Protein AF-A0A5C3LRC7-F1 (afdb_monomer_lite)

Organism: NCBI:txid68775

pLDDT: mean 70.78, std 23.41, range [32.25, 97.88]

Secondary structure (DSSP, 8-state):
-----PPP-----------------------------------S------------------------HHHHHHHHHHHHHHHHHHHHHHHHHHHHHHHHHHHHHHHHHHHHHHHHHHHHHHHHHHHHHHHHTT-

Structure (mmCIF, N/CA/C/O backbone):
data_AF-A0A5C3LRC7-F1
#
_entry.id   AF-A0A5C3LRC7-F1
#
loop_
_atom_site.group_PDB
_atom_site.id
_atom_site.type_symbol
_atom_site.label_atom_id
_atom_site.label_alt_id
_atom_site.label_comp_id
_atom_site.label_asym_id
_atom_site.label_entity_id
_atom_site.label_seq_id
_atom_site.pdbx_PDB_ins_code
_atom_site.Cartn_x
_atom_site.Cartn_y
_atom_site.Cartn_z
_atom_site.occupancy
_atom_site.B_iso_or_equiv
_atom_site.auth_seq_id
_atom_site.auth_comp_id
_atom_site.auth_asym_id
_atom_site.auth_atom_id
_atom_site.pdbx_PDB_model_num
ATOM 1 N N . MET A 1 1 ? 3.967 -23.967 68.463 1.00 32.25 1 MET A N 1
ATOM 2 C CA . MET A 1 1 ? 3.237 -23.525 67.251 1.00 32.25 1 MET A CA 1
ATOM 3 C C . MET A 1 1 ? 3.457 -24.561 66.153 1.00 32.25 1 MET A C 1
ATOM 5 O O . MET A 1 1 ? 4.589 -25.029 66.099 1.00 32.25 1 MET A O 1
ATOM 9 N N . PRO A 1 2 ? 2.527 -24.772 65.199 1.00 45.53 2 PRO A N 1
ATOM 10 C CA . PRO A 1 2 ? 1.155 -25.348 65.215 1.00 45.53 2 PRO A CA 1
ATOM 11 C C . PRO A 1 2 ? 1.185 -26.879 64.870 1.00 45.53 2 PRO A C 1
ATOM 13 O O . PRO A 1 2 ? 2.234 -27.344 64.446 1.00 45.53 2 PRO A O 1
ATOM 16 N N . VAL A 1 3 ? 0.229 -27.790 65.153 1.00 38.22 3 VAL A N 1
ATOM 17 C CA . VAL A 1 3 ? -1.258 -27.921 65.017 1.00 38.22 3 VAL A CA 1
ATOM 18 C C . VAL A 1 3 ? -1.699 -28.578 63.685 1.00 38.22 3 VAL A C 1
ATOM 20 O O . VAL A 1 3 ? -1.615 -27.917 62.660 1.00 38.22 3 VAL A O 1
ATOM 23 N N . PHE A 1 4 ? -2.168 -29.845 63.806 1.00 43.34 4 PHE A N 1
ATOM 24 C CA . PHE A 1 4 ? -3.277 -30.614 63.159 1.00 43.34 4 PHE A CA 1
ATOM 25 C C . PHE A 1 4 ? -3.478 -30.541 61.613 1.00 43.34 4 PHE A C 1
ATOM 27 O O . PHE A 1 4 ? -3.154 -29.550 60.980 1.00 43.34 4 PHE A O 1
ATOM 34 N N . SER A 1 5 ? -3.969 -31.569 60.901 1.00 45.66 5 SER A N 1
ATOM 35 C CA . SER A 1 5 ? -5.276 -32.220 61.103 1.00 45.66 5 SER A CA 1
ATOM 36 C C . SER A 1 5 ? -5.475 -33.516 60.297 1.00 45.66 5 SER A C 1
ATOM 38 O O . SER A 1 5 ? -4.762 -33.800 59.336 1.00 45.66 5 SER A O 1
ATOM 40 N N . ASP A 1 6 ? -6.514 -34.230 60.728 1.00 36.94 6 ASP A N 1
ATOM 41 C CA . ASP A 1 6 ? -6.976 -35.576 60.400 1.00 36.94 6 ASP A CA 1
ATOM 42 C C . ASP A 1 6 ? -7.464 -35.826 58.963 1.00 36.94 6 ASP A C 1
ATOM 44 O O . ASP A 1 6 ? -8.017 -34.963 58.276 1.00 36.94 6 ASP A O 1
ATOM 48 N N . SER A 1 7 ? -7.311 -37.085 58.555 1.00 42.31 7 SER A N 1
ATOM 49 C CA . SER A 1 7 ? -7.804 -37.694 57.323 1.00 42.31 7 SER A CA 1
ATOM 50 C C . SER A 1 7 ? -9.285 -38.092 57.415 1.00 42.31 7 SER A C 1
ATOM 52 O O . SER A 1 7 ? -9.734 -38.741 58.357 1.00 42.31 7 SER A O 1
ATOM 54 N N . GLN A 1 8 ? -10.038 -37.725 56.375 1.00 45.78 8 GLN A N 1
ATOM 55 C CA . GLN A 1 8 ? -11.429 -38.111 56.125 1.00 45.78 8 GLN A CA 1
ATOM 56 C C . GLN A 1 8 ? -11.564 -39.588 55.711 1.00 45.78 8 GLN A C 1
ATOM 58 O O . GLN A 1 8 ? -10.717 -40.084 54.972 1.00 45.78 8 GLN A O 1
ATOM 63 N N . SER A 1 9 ? -12.694 -40.235 56.037 1.00 37.62 9 SER A N 1
ATOM 64 C CA . SER A 1 9 ? -13.298 -41.244 55.146 1.00 37.62 9 SER A CA 1
ATOM 65 C C . SER A 1 9 ? -14.787 -41.498 55.435 1.00 37.62 9 SER A C 1
ATOM 67 O O . SER A 1 9 ? -15.151 -42.092 56.442 1.00 37.62 9 SER A O 1
ATOM 69 N N . SER A 1 10 ? -15.615 -41.042 54.489 1.00 47.47 10 SER A N 1
ATOM 70 C CA . SER A 1 10 ? -16.846 -41.640 53.934 1.00 47.47 10 SER A CA 1
ATOM 71 C C . SER A 1 10 ? -17.852 -42.380 54.839 1.00 47.47 10 SER A C 1
ATOM 73 O O . SER A 1 10 ? -17.648 -43.544 55.175 1.00 47.47 10 SER A O 1
ATOM 75 N N . ASN A 1 11 ? -19.045 -41.795 55.008 1.00 43.31 11 ASN A N 1
ATOM 76 C CA . ASN A 1 11 ? -20.284 -42.550 55.236 1.00 43.31 11 ASN A CA 1
ATOM 77 C C . ASN A 1 11 ? -21.186 -42.423 54.001 1.00 43.31 11 ASN A C 1
ATOM 79 O O . ASN A 1 11 ? -21.692 -41.346 53.691 1.00 43.31 11 ASN A O 1
ATOM 83 N N . VAL A 1 12 ? -21.357 -43.536 53.287 1.00 47.34 12 VAL A N 1
ATOM 84 C CA . VAL A 1 12 ? -22.311 -43.697 52.184 1.00 47.34 12 VAL A CA 1
ATOM 85 C C . VAL A 1 12 ? -23.684 -43.976 52.799 1.00 47.34 12 VAL A C 1
ATOM 87 O O . VAL A 1 12 ? -23.861 -45.004 53.447 1.00 47.34 12 VAL A O 1
ATOM 90 N N . HIS A 1 13 ? -24.654 -43.077 52.614 1.00 46.81 13 HIS A N 1
ATOM 91 C CA . HIS A 1 13 ? -26.050 -43.320 52.988 1.00 46.81 13 HIS A CA 1
ATOM 92 C C . HIS A 1 13 ? -26.874 -43.654 51.739 1.00 46.81 13 HIS A C 1
ATOM 94 O O . HIS A 1 13 ? -27.130 -42.791 50.903 1.00 46.81 13 HIS A O 1
ATOM 100 N N . ASN A 1 14 ? -27.292 -44.919 51.636 1.00 48.34 14 ASN A N 1
ATOM 101 C CA . ASN A 1 14 ? -28.335 -45.364 50.716 1.00 48.34 14 ASN A CA 1
ATOM 102 C C . ASN A 1 14 ? -29.700 -44.955 51.285 1.00 48.34 14 ASN A C 1
ATOM 104 O O . ASN A 1 14 ? -30.118 -45.490 52.312 1.00 48.34 14 ASN A O 1
ATOM 108 N N . SER A 1 15 ? -30.403 -44.042 50.619 1.00 49.44 15 SER A N 1
ATOM 109 C CA . SER A 1 15 ? -31.791 -43.694 50.942 1.00 49.44 15 SER A CA 1
ATOM 110 C C . SER A 1 15 ? -32.715 -44.355 49.917 1.00 49.44 15 SER A C 1
ATOM 112 O O . SER A 1 15 ? -32.851 -43.854 48.804 1.00 49.44 15 SER A O 1
ATOM 114 N N . SER A 1 16 ? -33.349 -45.478 50.266 1.00 49.88 16 SER A N 1
ATOM 115 C CA . SER A 1 16 ? -34.504 -45.989 49.517 1.00 49.88 16 SER A CA 1
ATOM 116 C C . SER A 1 16 ? -35.777 -45.415 50.136 1.00 49.88 16 SER A C 1
ATOM 118 O O . SER A 1 16 ? -36.132 -45.779 51.258 1.00 49.88 16 SER A O 1
ATOM 120 N N . PHE A 1 17 ? -36.454 -44.515 49.429 1.00 48.66 17 PHE A N 1
ATOM 121 C CA . PHE A 1 17 ? -37.824 -44.130 49.759 1.00 48.66 17 PHE A CA 1
ATOM 122 C C . PHE A 1 17 ? -38.779 -45.057 49.001 1.00 48.66 17 PHE A C 1
ATOM 124 O O . PHE A 1 17 ? -38.716 -45.141 47.777 1.00 48.66 17 PHE A O 1
ATOM 131 N N . ASN A 1 18 ? -39.626 -45.778 49.740 1.00 51.62 18 ASN A N 1
ATOM 132 C CA . ASN A 1 18 ? -40.787 -46.459 49.177 1.00 51.62 18 ASN A CA 1
ATOM 133 C C . ASN A 1 18 ? -41.895 -45.415 49.004 1.00 51.62 18 ASN A C 1
ATOM 135 O O . ASN A 1 18 ? -42.439 -44.933 49.999 1.00 51.62 18 ASN A O 1
ATOM 139 N N . ASP A 1 19 ? -42.224 -45.078 47.760 1.00 45.06 19 ASP A N 1
ATOM 140 C CA . ASP A 1 19 ? -43.393 -44.262 47.442 1.00 45.06 19 ASP A CA 1
ATOM 141 C C . ASP A 1 19 ? -44.672 -45.057 47.748 1.00 45.06 19 ASP A C 1
ATOM 143 O O . ASP A 1 19 ? -44.930 -46.115 47.168 1.00 45.06 19 ASP A O 1
ATOM 147 N N . ILE A 1 20 ? -45.489 -44.542 48.671 1.00 48.09 20 ILE A N 1
ATOM 148 C CA . ILE A 1 20 ? -46.878 -44.974 48.846 1.00 48.09 20 ILE A CA 1
ATOM 149 C C . ILE A 1 20 ? -47.647 -44.400 47.655 1.00 48.09 20 ILE A C 1
ATOM 151 O O . ILE A 1 20 ? -48.017 -43.227 47.639 1.00 48.09 20 ILE A O 1
ATOM 155 N N . SER A 1 21 ? -47.835 -45.220 46.624 1.00 44.84 21 SER A N 1
ATOM 156 C CA . SER A 1 21 ? -48.681 -44.888 45.481 1.00 44.84 21 SER A CA 1
ATOM 157 C C . SER A 1 21 ? -50.144 -44.902 45.924 1.00 44.84 21 SER A C 1
ATOM 159 O O . SER A 1 21 ? -50.711 -45.947 46.236 1.00 44.84 21 SER A O 1
ATOM 161 N N . GLY A 1 22 ? -50.752 -43.715 45.985 1.00 43.09 22 GLY A N 1
ATOM 162 C CA . GLY A 1 22 ? -52.199 -43.566 46.093 1.00 43.09 22 GLY A CA 1
ATOM 163 C C . GLY A 1 22 ? -52.850 -44.039 44.797 1.00 43.09 22 GLY A C 1
ATOM 164 O O . GLY A 1 22 ? -52.575 -43.492 43.730 1.00 43.09 22 GLY A O 1
ATOM 165 N N . SER A 1 23 ? -53.683 -45.074 44.885 1.00 46.56 23 SER A N 1
ATOM 166 C CA . SER A 1 23 ? -54.446 -45.585 43.752 1.00 46.56 23 SER A CA 1
ATOM 167 C C . SER A 1 23 ? -55.618 -44.653 43.430 1.00 46.56 23 SER A C 1
ATOM 169 O O . SER A 1 23 ? -56.565 -44.531 44.202 1.00 46.56 23 SER A O 1
ATOM 171 N N . GLU A 1 24 ? -55.464 -43.981 42.295 1.00 42.19 24 GLU A N 1
ATOM 172 C CA . GLU A 1 24 ? -56.443 -43.509 41.310 1.00 42.19 24 GLU A CA 1
ATOM 173 C C . GLU A 1 24 ? -57.940 -43.730 41.626 1.00 42.19 24 GLU A C 1
ATOM 175 O O . GLU A 1 24 ? -58.441 -44.852 41.670 1.00 42.19 24 GLU A O 1
ATOM 180 N N . MET A 1 25 ? -58.657 -42.613 41.799 1.00 45.75 25 MET A N 1
ATOM 181 C CA . MET A 1 25 ? -60.120 -42.526 41.862 1.00 45.75 25 MET A CA 1
ATOM 182 C C . MET A 1 25 ? -60.727 -42.743 40.469 1.00 45.75 25 MET A C 1
ATOM 184 O O . MET A 1 25 ? -60.564 -41.905 39.582 1.00 45.75 25 MET A O 1
ATOM 188 N N . THR A 1 26 ? -61.484 -43.824 40.294 1.00 43.22 26 THR A N 1
ATOM 189 C CA . THR A 1 26 ? -62.408 -44.005 39.166 1.00 43.22 26 THR A CA 1
ATOM 190 C C . THR A 1 26 ? -63.800 -43.521 39.564 1.00 43.22 26 THR A C 1
ATOM 192 O O . THR A 1 26 ? -64.410 -44.071 40.477 1.00 43.22 26 THR A O 1
ATOM 195 N N . TYR A 1 27 ? -64.284 -42.486 38.877 1.00 43.06 27 TYR A N 1
ATOM 196 C CA . TYR A 1 27 ? -65.662 -42.003 38.963 1.00 43.06 27 TYR A CA 1
ATOM 197 C C . TYR A 1 27 ? -66.608 -42.988 38.273 1.00 43.06 27 TYR A C 1
ATOM 199 O O . TYR A 1 27 ? -66.447 -43.225 37.077 1.00 43.06 27 TYR A O 1
ATOM 207 N N . ASP A 1 28 ? -67.608 -43.493 38.995 1.00 37.31 28 ASP A N 1
ATOM 208 C CA . ASP A 1 28 ? -68.876 -43.908 38.394 1.00 37.31 28 ASP A CA 1
ATOM 209 C C . ASP A 1 28 ? -70.028 -43.857 39.416 1.00 37.31 28 ASP A C 1
ATOM 211 O O . ASP A 1 28 ? -69.822 -43.750 40.623 1.00 37.31 28 ASP A O 1
ATOM 215 N N . ASP A 1 29 ? -71.229 -43.866 38.865 1.00 41.31 29 ASP A N 1
ATOM 216 C CA . ASP A 1 29 ? -72.427 -43.099 39.180 1.00 41.31 29 ASP A CA 1
ATOM 217 C C . ASP A 1 29 ? -73.288 -43.523 40.397 1.00 41.31 29 ASP A C 1
ATOM 219 O O . ASP A 1 29 ? -73.453 -44.698 40.722 1.00 41.31 29 ASP A O 1
ATOM 223 N N . SER A 1 30 ? -74.012 -42.522 40.910 1.00 45.47 30 SER A N 1
ATOM 224 C CA . SER A 1 30 ? -75.351 -42.583 41.524 1.00 45.47 30 SER A CA 1
ATOM 225 C C . SER A 1 30 ? -75.584 -43.023 42.991 1.00 45.47 30 SER A C 1
ATOM 227 O O . SER A 1 30 ? -75.166 -44.073 43.465 1.00 45.47 30 SER A O 1
ATOM 229 N N . TYR A 1 31 ? -76.452 -42.210 43.614 1.00 42.31 31 TYR A N 1
ATOM 230 C CA . TYR A 1 31 ? -77.281 -42.373 44.820 1.00 42.31 31 TYR A CA 1
ATOM 231 C C . TYR A 1 31 ? -76.828 -41.750 46.156 1.00 42.31 31 TYR A C 1
ATOM 233 O O . TYR A 1 31 ? -75.818 -42.076 46.763 1.00 42.31 31 TYR A O 1
ATOM 241 N N . VAL A 1 32 ? -77.697 -40.823 46.573 1.00 45.22 32 VAL A N 1
ATOM 242 C CA . VAL A 1 32 ? -77.819 -40.073 47.826 1.00 45.22 32 VAL A CA 1
ATOM 243 C C . VAL A 1 32 ? -77.961 -41.020 49.018 1.00 45.22 32 VAL A C 1
ATOM 245 O O . VAL A 1 32 ? -78.855 -41.857 48.960 1.00 45.22 32 VAL A O 1
ATOM 248 N N . ASP A 1 33 ? -77.187 -40.835 50.091 1.00 39.94 33 ASP A N 1
ATOM 249 C CA . ASP A 1 33 ? -77.712 -40.828 51.470 1.00 39.94 33 ASP A CA 1
ATOM 250 C C . ASP A 1 33 ? -76.642 -40.388 52.484 1.00 39.94 33 ASP A C 1
ATOM 252 O O . ASP A 1 33 ? -75.450 -40.646 52.315 1.00 39.94 33 ASP A O 1
ATOM 256 N N . ASP A 1 34 ? -77.091 -39.707 53.532 1.00 50.03 34 ASP A N 1
ATOM 257 C CA . ASP A 1 34 ? -76.300 -39.067 54.577 1.00 50.03 34 ASP A CA 1
ATOM 258 C C . ASP A 1 34 ? -75.400 -40.056 55.342 1.00 50.03 34 ASP A C 1
ATOM 260 O O . ASP A 1 34 ? -75.857 -40.840 56.173 1.00 50.03 34 ASP A O 1
ATOM 264 N N . SER A 1 35 ? -74.085 -39.965 55.140 1.00 48.59 35 SER A N 1
ATOM 265 C CA . SER A 1 35 ? -73.096 -40.642 55.981 1.00 48.59 35 SER A CA 1
ATOM 266 C C . SER A 1 35 ? -72.266 -39.597 56.709 1.00 48.59 35 SER A C 1
ATOM 268 O O . SER A 1 35 ? -71.246 -39.120 56.216 1.00 48.59 35 SER A O 1
ATOM 270 N N . VAL A 1 36 ? -72.737 -39.235 57.900 1.00 54.50 36 VAL A N 1
ATOM 271 C CA . VAL A 1 36 ? -71.988 -38.467 58.893 1.00 54.50 36 VAL A CA 1
ATOM 272 C C . VAL A 1 36 ? -70.682 -39.217 59.162 1.00 54.50 36 VAL A C 1
ATOM 274 O O . VAL A 1 36 ? -70.707 -40.315 59.715 1.00 54.50 36 VAL A O 1
ATOM 277 N N . ASP A 1 37 ? -69.560 -38.650 58.719 1.00 45.97 37 ASP A N 1
ATOM 278 C CA . ASP A 1 37 ? -68.221 -39.185 58.955 1.00 45.97 37 ASP A CA 1
ATOM 279 C C . ASP A 1 37 ? -67.944 -39.137 60.462 1.00 45.97 37 ASP A C 1
ATOM 281 O O . ASP A 1 37 ? -67.558 -38.111 61.033 1.00 45.97 37 ASP A O 1
ATOM 285 N N . TYR A 1 38 ? -68.258 -40.241 61.139 1.00 45.69 38 TYR A N 1
ATOM 286 C CA . TYR A 1 38 ? -67.853 -40.488 62.511 1.00 45.69 38 TYR A CA 1
ATOM 287 C C . TYR A 1 38 ? -66.343 -40.703 62.496 1.00 45.69 38 TYR A C 1
ATOM 289 O O . TYR A 1 38 ? -65.862 -41.832 62.467 1.00 45.69 38 TYR A O 1
ATOM 297 N N . GLY A 1 39 ? -65.609 -39.589 62.502 1.00 50.16 39 GLY A N 1
ATOM 298 C CA . GLY A 1 39 ? -64.163 -39.590 62.630 1.00 50.16 39 GLY A CA 1
ATOM 299 C C . GLY A 1 39 ? -63.728 -40.446 63.818 1.00 50.16 39 GLY A C 1
ATOM 300 O O . GLY A 1 39 ? -64.340 -40.417 64.893 1.00 50.16 39 GLY A O 1
ATOM 301 N N . ASP A 1 40 ? -62.665 -41.216 63.601 1.00 52.22 40 ASP A N 1
ATOM 302 C CA . ASP A 1 40 ? -62.082 -42.114 64.587 1.00 52.22 40 ASP A CA 1
ATOM 303 C C . ASP A 1 40 ? -61.878 -41.388 65.923 1.00 52.22 40 ASP A C 1
ATOM 305 O O . ASP A 1 40 ? -61.072 -40.464 66.065 1.00 52.22 40 ASP A O 1
ATOM 309 N N . THR A 1 41 ? -62.634 -41.806 66.937 1.00 49.47 41 THR A N 1
ATOM 310 C CA . THR A 1 41 ? -62.498 -41.268 68.289 1.00 49.47 41 THR A CA 1
ATOM 311 C C . THR A 1 41 ? -61.216 -41.833 68.895 1.00 49.47 41 THR A C 1
ATOM 313 O O . THR A 1 41 ? -61.201 -42.925 69.463 1.00 49.47 41 THR A O 1
ATOM 316 N N . PHE A 1 42 ? -60.111 -41.099 68.759 1.00 49.22 42 PHE A N 1
ATOM 317 C CA . PHE A 1 42 ? -58.844 -41.448 69.392 1.00 49.22 42 PHE A CA 1
ATOM 318 C C . PHE A 1 42 ? -58.973 -41.353 70.921 1.00 49.22 42 PHE A C 1
ATOM 320 O O . PHE A 1 42 ? -58.941 -40.271 71.506 1.00 49.22 42 PHE A O 1
ATOM 327 N N . ASN A 1 43 ? -59.115 -42.504 71.578 1.00 46.94 43 ASN A N 1
ATOM 328 C CA . ASN A 1 43 ? -59.170 -42.625 73.033 1.00 46.94 43 ASN A CA 1
ATOM 329 C C . ASN A 1 43 ? -57.765 -42.884 73.606 1.00 46.94 43 ASN A C 1
ATOM 331 O O . ASN A 1 43 ? -57.454 -43.981 74.071 1.00 46.94 43 ASN A O 1
ATOM 335 N N . GLY A 1 44 ? -56.890 -41.881 73.518 1.00 48.19 44 GLY A N 1
ATOM 336 C CA . GLY A 1 44 ? -55.523 -41.947 74.031 1.00 48.19 44 GLY A CA 1
ATOM 337 C C . GLY A 1 44 ? -55.095 -40.644 74.701 1.00 48.19 44 GLY A C 1
ATOM 338 O O . GLY A 1 44 ? -55.471 -39.552 74.277 1.00 48.19 44 GLY A O 1
ATOM 339 N N . TYR A 1 45 ? -54.290 -40.745 75.760 1.00 50.31 45 TYR A N 1
ATOM 340 C CA . TYR A 1 45 ? -53.696 -39.578 76.413 1.00 50.31 45 TYR A CA 1
ATOM 341 C C . TYR A 1 45 ? -52.714 -38.886 75.456 1.00 50.31 45 TYR A C 1
ATOM 343 O O . TYR A 1 45 ? -51.650 -39.423 75.150 1.00 50.31 45 TYR A O 1
ATOM 351 N N . ILE A 1 46 ? -53.051 -37.674 75.002 1.00 50.44 46 ILE A N 1
ATOM 352 C CA . ILE A 1 46 ? -52.125 -36.815 74.255 1.00 50.44 46 ILE A CA 1
ATOM 353 C C . ILE A 1 46 ? -51.082 -36.278 75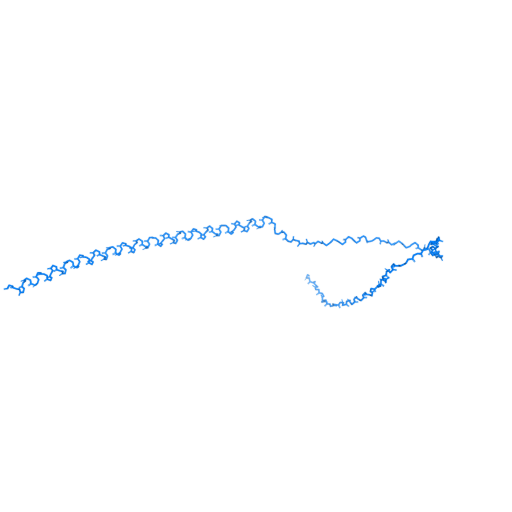.245 1.00 50.44 46 ILE A C 1
ATOM 355 O O . ILE A 1 46 ? -51.304 -35.285 75.941 1.00 50.44 46 ILE A O 1
ATOM 359 N N . SER A 1 47 ? -49.933 -36.949 75.327 1.00 50.03 47 SER A N 1
ATOM 360 C CA . SER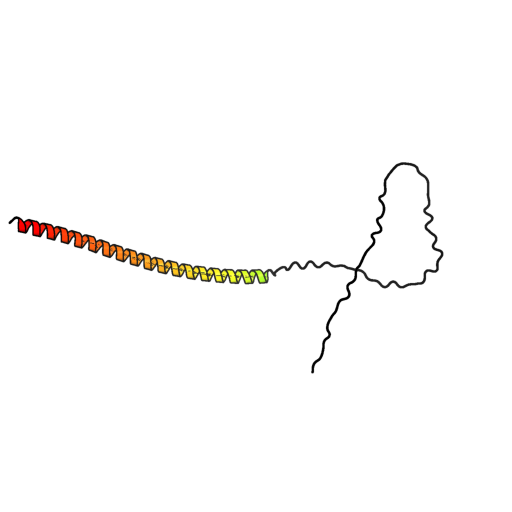 A 1 47 ? -48.748 -36.399 75.988 1.00 50.03 47 SER A CA 1
ATOM 361 C C . SER A 1 47 ? -48.310 -35.127 75.259 1.00 50.03 47 SER A C 1
ATOM 363 O O . SER A 1 47 ? -48.139 -35.127 74.041 1.00 50.03 47 SER A O 1
ATOM 365 N N . ARG A 1 48 ? -48.136 -34.030 76.009 1.00 50.22 48 ARG A N 1
ATOM 366 C CA . ARG A 1 48 ? -47.660 -32.734 75.503 1.00 50.22 48 ARG A CA 1
ATOM 367 C C . ARG A 1 48 ? -46.219 -32.851 74.995 1.00 50.22 48 ARG A C 1
ATOM 369 O O . ARG A 1 48 ? -45.277 -32.532 75.714 1.00 50.22 48 ARG A O 1
ATOM 376 N N . SER A 1 49 ? -46.050 -33.286 73.754 1.00 45.75 49 SER A N 1
ATOM 377 C CA . SER A 1 49 ? -44.781 -33.184 73.039 1.00 45.75 49 SER A CA 1
ATOM 378 C C . SER A 1 49 ? -44.707 -31.830 72.345 1.00 45.75 49 SER A C 1
ATOM 380 O O . SER A 1 49 ? -45.410 -31.568 71.371 1.00 45.75 49 SER A O 1
ATOM 382 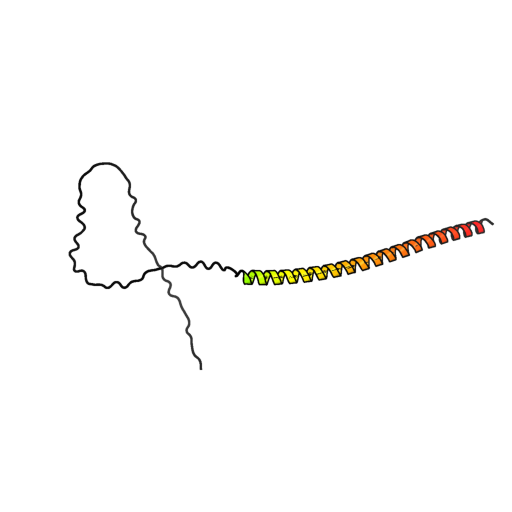N N . THR A 1 50 ? -43.849 -30.955 72.861 1.00 54.78 50 THR A N 1
ATOM 383 C CA . THR A 1 50 ? -43.457 -29.704 72.210 1.00 54.78 50 THR A CA 1
ATOM 384 C C . THR A 1 50 ? -42.707 -30.045 70.920 1.00 54.78 50 THR A C 1
ATOM 386 O O . THR A 1 50 ? -41.506 -30.306 70.954 1.00 54.78 50 THR A O 1
ATOM 389 N N . VAL A 1 51 ? -43.384 -30.083 69.770 1.00 51.28 51 VAL A N 1
ATOM 390 C CA . VAL A 1 51 ? -42.691 -30.197 68.479 1.00 51.28 51 VAL A CA 1
ATOM 391 C C . VAL A 1 51 ? -42.149 -28.823 68.096 1.00 51.28 51 VAL A C 1
ATOM 393 O O . VAL A 1 51 ? -42.840 -27.969 67.546 1.00 51.28 51 VAL A O 1
ATOM 396 N N . GLY A 1 52 ? -40.897 -28.596 68.499 1.00 45.88 52 GLY A N 1
ATOM 397 C CA . GLY A 1 52 ? -40.100 -27.432 68.136 1.00 45.88 52 GLY A CA 1
ATOM 398 C C . GLY A 1 52 ? -40.050 -27.252 66.621 1.00 45.88 52 GLY A C 1
ATOM 399 O O . GLY A 1 52 ? -39.859 -28.205 65.867 1.00 45.88 52 GLY A O 1
ATOM 400 N N . GLY A 1 53 ? -40.265 -26.011 66.192 1.00 51.91 53 GLY A N 1
ATOM 401 C CA . GLY A 1 53 ? -40.384 -25.653 64.791 1.00 51.91 53 GLY A CA 1
ATOM 402 C C . GLY A 1 53 ? -39.134 -25.937 63.966 1.00 51.91 53 GLY A C 1
ATOM 403 O O . GLY A 1 53 ? -38.003 -25.870 64.442 1.00 51.91 53 GLY A O 1
ATOM 404 N N . ARG A 1 54 ? -39.366 -26.156 62.676 1.00 52.22 54 ARG A N 1
ATOM 405 C CA . ARG A 1 54 ? -38.420 -25.849 61.607 1.00 52.22 54 ARG A CA 1
ATOM 406 C C . ARG A 1 54 ? -39.237 -25.510 60.367 1.00 52.22 54 ARG A C 1
ATOM 408 O O . ARG A 1 54 ? -39.628 -26.385 59.604 1.00 52.22 54 ARG A O 1
ATOM 415 N N . GLY A 1 55 ? -39.540 -24.221 60.216 1.00 54.22 55 GLY A N 1
ATOM 416 C CA . GLY A 1 55 ? -39.993 -23.670 58.945 1.00 54.22 55 GLY A CA 1
ATOM 417 C C . GLY A 1 55 ? -38.872 -23.865 57.935 1.00 54.22 55 GLY A C 1
ATOM 418 O O . GLY A 1 55 ? -37.853 -23.179 57.994 1.00 54.22 55 GLY A O 1
ATOM 419 N N . ASN A 1 56 ? -39.018 -24.867 57.076 1.00 53.44 56 ASN A N 1
ATOM 420 C CA . ASN A 1 56 ? -38.082 -25.112 55.997 1.00 53.44 56 ASN A CA 1
ATOM 421 C C . ASN A 1 56 ? -38.357 -24.116 54.862 1.00 53.44 56 ASN A C 1
ATOM 423 O O . ASN A 1 56 ? -39.113 -24.406 53.937 1.00 53.44 56 ASN A O 1
ATOM 427 N N . SER A 1 57 ? -37.754 -22.933 54.946 1.00 57.88 57 SER A N 1
ATOM 428 C CA . SER A 1 57 ? -37.622 -22.035 53.800 1.00 57.88 57 SER A CA 1
ATOM 429 C C . SER A 1 57 ? -36.467 -22.525 52.928 1.00 57.88 57 SER A C 1
ATOM 431 O O . SER A 1 57 ? -35.344 -22.036 53.042 1.00 57.88 57 SER A O 1
ATOM 433 N N . ASN A 1 58 ? -36.728 -23.497 52.054 1.00 55.69 58 ASN A N 1
ATOM 434 C CA . ASN A 1 58 ? -35.787 -23.861 50.998 1.00 55.69 58 ASN A CA 1
ATOM 435 C C . ASN A 1 58 ? -35.748 -22.728 49.956 1.00 55.69 58 ASN A C 1
ATOM 437 O O . ASN A 1 58 ? -36.552 -22.690 49.028 1.00 55.69 58 ASN A O 1
ATOM 441 N N . SER A 1 59 ? -34.821 -21.784 50.127 1.00 59.78 59 SER A N 1
ATOM 442 C CA . SER A 1 59 ? -34.463 -20.799 49.104 1.00 59.78 59 SER A CA 1
ATOM 443 C C . SER A 1 59 ? -33.438 -21.424 48.161 1.00 59.78 59 SER A C 1
ATOM 445 O O . SER A 1 59 ? -32.281 -21.616 48.534 1.00 59.78 59 SER A O 1
ATOM 447 N N . ILE A 1 60 ? -33.856 -21.767 46.943 1.00 65.12 60 ILE A N 1
ATOM 448 C CA . ILE A 1 60 ? -32.925 -22.124 45.869 1.00 65.12 60 ILE A CA 1
ATOM 449 C C . ILE A 1 60 ? -32.388 -20.806 45.303 1.00 65.12 60 ILE A C 1
ATOM 451 O O . ILE A 1 60 ? -33.062 -20.125 44.532 1.00 65.12 60 ILE A O 1
ATOM 455 N N . ILE A 1 61 ? -31.184 -20.418 45.723 1.00 63.62 61 ILE A N 1
ATOM 456 C CA . ILE A 1 61 ? -30.477 -19.265 45.162 1.00 63.62 61 ILE A CA 1
ATOM 457 C C . ILE A 1 61 ? -29.868 -19.714 43.831 1.00 63.62 61 ILE A C 1
ATOM 459 O O . ILE A 1 61 ? -28.829 -20.370 43.802 1.00 63.62 61 ILE A O 1
ATOM 463 N N . ASN A 1 62 ? -30.517 -19.365 42.721 1.00 56.12 62 ASN A N 1
ATOM 464 C CA . ASN A 1 62 ? -29.864 -19.385 41.416 1.00 56.12 62 ASN A CA 1
ATOM 465 C C . ASN A 1 62 ? -28.843 -18.241 41.395 1.00 56.12 62 ASN A C 1
ATOM 467 O O . ASN A 1 62 ? -29.207 -17.085 41.176 1.00 56.12 62 ASN A O 1
ATOM 471 N N . GLU A 1 63 ? -27.567 -18.546 41.636 1.00 56.03 63 GLU A N 1
ATOM 472 C CA . GLU A 1 63 ? -26.476 -17.622 41.325 1.00 56.03 63 GLU A CA 1
ATOM 473 C C . GLU A 1 63 ? -26.362 -17.479 39.799 1.00 56.03 63 GLU A C 1
ATOM 475 O O . GLU A 1 63 ? -25.500 -18.065 39.143 1.00 56.03 63 GLU A O 1
ATOM 480 N N . GLU A 1 64 ? -27.229 -16.661 39.201 1.00 56.84 64 GLU A N 1
ATOM 481 C CA . GLU A 1 64 ? -26.857 -15.973 37.973 1.00 56.84 64 GLU A CA 1
ATOM 482 C C . GLU A 1 64 ? -25.628 -15.129 38.317 1.00 56.84 64 GLU A C 1
ATOM 484 O O . GLU A 1 64 ? -25.750 -14.076 38.948 1.00 56.84 64 GLU A O 1
ATOM 489 N N . ARG A 1 65 ? -24.431 -15.579 37.918 1.00 56.72 65 ARG A N 1
ATOM 490 C CA . ARG A 1 65 ? -23.243 -14.720 37.864 1.00 56.72 65 ARG A CA 1
ATOM 491 C C . ARG A 1 65 ? -23.517 -13.594 36.871 1.00 56.72 65 ARG A C 1
ATOM 493 O O . ARG A 1 65 ? -23.126 -13.645 35.707 1.00 56.72 65 ARG A O 1
ATOM 500 N N . LYS A 1 66 ? -24.220 -12.566 37.334 1.00 57.03 66 LYS A N 1
ATOM 501 C CA . LYS A 1 66 ? -24.293 -11.266 36.689 1.00 57.03 66 LYS A CA 1
ATOM 502 C C . LYS A 1 66 ? -22.912 -10.656 36.846 1.00 57.03 66 LYS A C 1
ATOM 504 O O . LYS A 1 66 ? -22.643 -9.996 37.842 1.00 57.03 66 LYS A O 1
ATOM 509 N N . GLU A 1 67 ? -22.032 -10.928 35.882 1.00 56.84 67 GLU A N 1
ATOM 510 C CA . GLU A 1 67 ? -20.844 -10.104 35.656 1.00 56.84 67 GLU A CA 1
ATOM 511 C C . GLU A 1 67 ? -21.328 -8.655 35.691 1.00 56.84 67 GLU A C 1
ATOM 513 O O . GLU A 1 67 ? -22.230 -8.268 34.929 1.00 56.84 67 GLU A O 1
ATOM 518 N N . SER A 1 68 ? -20.851 -7.921 36.693 1.00 61.75 68 SER A N 1
ATOM 519 C CA . SER A 1 68 ? -21.398 -6.616 37.023 1.00 61.75 68 SER A CA 1
ATOM 520 C C . SER A 1 68 ? -21.236 -5.713 35.802 1.00 61.75 68 SER A C 1
ATOM 522 O O . SER A 1 68 ? -20.253 -5.806 35.064 1.00 61.75 68 SER A O 1
ATOM 524 N N . THR A 1 69 ? -22.203 -4.834 35.538 1.00 66.19 69 THR A N 1
ATOM 525 C CA . THR A 1 69 ? -22.109 -3.880 34.418 1.00 66.19 69 THR A CA 1
ATOM 526 C C . THR A 1 69 ? -20.788 -3.101 34.440 1.00 66.19 69 THR A C 1
ATOM 528 O O . THR A 1 69 ? -20.249 -2.786 33.385 1.00 66.19 69 THR A O 1
ATOM 531 N N . SER A 1 70 ? -20.221 -2.887 35.632 1.00 67.50 70 SER A N 1
ATOM 532 C CA . SER A 1 70 ? -18.895 -2.307 35.846 1.00 67.50 70 SER A CA 1
ATOM 533 C C . SER A 1 70 ? -17.753 -3.136 35.241 1.00 67.50 70 SER A C 1
ATOM 535 O O . SER A 1 70 ? -16.907 -2.579 34.548 1.00 67.50 70 SER A O 1
ATOM 537 N N . GLU A 1 71 ? -17.715 -4.452 35.458 1.00 71.38 71 GLU A N 1
ATOM 538 C CA . GLU A 1 71 ? -16.660 -5.330 34.922 1.00 71.38 71 GLU A CA 1
ATOM 539 C C . GLU A 1 71 ? -16.740 -5.447 33.395 1.00 71.38 71 GLU A C 1
ATOM 541 O O . GLU A 1 71 ? -15.711 -5.413 32.713 1.00 71.38 71 GLU A O 1
ATOM 546 N N . LYS A 1 72 ? -17.963 -5.489 32.846 1.00 77.12 72 LYS A N 1
ATOM 547 C CA . LYS A 1 72 ? -18.192 -5.455 31.393 1.00 77.12 72 LYS A CA 1
ATOM 548 C C . LYS A 1 72 ? -17.705 -4.150 30.774 1.00 77.12 72 LYS A C 1
ATOM 550 O O . LYS A 1 72 ? -17.023 -4.189 29.753 1.00 77.12 72 LYS A O 1
ATOM 555 N N . CYS A 1 73 ? -18.004 -3.009 31.398 1.00 77.00 73 CYS A N 1
ATOM 556 C CA . CYS A 1 73 ? -17.514 -1.711 30.937 1.00 77.00 73 CYS A CA 1
ATOM 557 C C . CYS A 1 73 ? -15.982 -1.647 30.957 1.00 77.00 73 CYS A C 1
ATOM 559 O O . CYS A 1 73 ? -15.385 -1.329 29.933 1.00 77.00 73 CYS A O 1
ATOM 561 N N . SER A 1 74 ? -15.329 -2.041 32.056 1.00 83.94 74 SER A N 1
ATOM 562 C CA . SER A 1 74 ? -13.859 -2.028 32.135 1.00 83.94 74 SER A CA 1
ATOM 563 C C . SER A 1 74 ? -13.190 -2.958 31.119 1.00 83.94 74 SER A C 1
ATOM 565 O O . SER A 1 74 ? -12.095 -2.676 30.627 1.00 83.94 74 SER A O 1
ATOM 567 N N . ARG A 1 75 ? -13.826 -4.086 30.786 1.00 87.75 75 ARG A N 1
ATOM 568 C CA . ARG A 1 75 ? -13.331 -4.992 29.748 1.00 87.75 75 ARG A CA 1
ATOM 569 C C . ARG A 1 75 ? -13.466 -4.383 28.352 1.00 87.75 75 ARG A C 1
ATOM 571 O O . ARG A 1 75 ? -12.496 -4.414 27.598 1.00 87.75 75 ARG A O 1
ATOM 578 N N . LEU A 1 76 ? -14.617 -3.790 28.041 1.00 91.25 76 LEU A N 1
ATOM 579 C CA . LEU A 1 76 ? -14.858 -3.114 26.764 1.00 91.25 76 LEU A CA 1
ATOM 580 C C . LEU A 1 76 ? -13.941 -1.904 26.564 1.00 91.25 76 LEU A C 1
ATOM 582 O O . LEU A 1 76 ? -13.440 -1.702 25.465 1.00 91.25 76 LEU A O 1
ATOM 586 N N . GLU A 1 77 ? -13.662 -1.132 27.615 1.00 90.38 77 GLU A N 1
ATOM 587 C CA . GLU A 1 77 ? -12.705 -0.020 27.560 1.00 90.38 77 GLU A CA 1
ATOM 588 C C . GLU A 1 77 ? -11.291 -0.500 27.214 1.00 90.38 77 GLU A C 1
ATOM 590 O O . GLU A 1 77 ? -10.620 0.093 26.368 1.00 90.38 77 GLU A O 1
ATOM 595 N N . ARG A 1 78 ? -10.846 -1.613 27.813 1.00 90.56 78 ARG A N 1
ATOM 596 C CA . ARG A 1 78 ? -9.544 -2.216 27.494 1.00 90.56 78 ARG A CA 1
ATOM 597 C C . ARG A 1 78 ? -9.495 -2.729 26.056 1.00 90.56 78 ARG A C 1
ATOM 599 O O . ARG A 1 78 ? -8.501 -2.515 25.368 1.00 90.56 78 ARG A O 1
ATOM 606 N N . GLU A 1 79 ? -10.551 -3.404 25.610 1.00 93.25 79 GLU A N 1
ATOM 607 C CA . GLU A 1 79 ? -10.664 -3.885 24.230 1.00 93.25 79 GLU A CA 1
ATOM 608 C C . GLU A 1 79 ? -10.666 -2.709 23.239 1.00 93.25 79 GLU A C 1
ATOM 610 O O . GLU A 1 79 ? -9.989 -2.768 22.213 1.00 93.25 79 GLU A O 1
ATOM 615 N N . LEU A 1 80 ? -11.337 -1.603 23.568 1.00 93.88 80 LEU A N 1
ATOM 616 C CA . LEU A 1 80 ? -11.359 -0.399 22.744 1.00 93.88 80 LEU A CA 1
ATOM 617 C C . LEU A 1 80 ? -9.975 0.257 22.649 1.00 93.88 80 LEU A C 1
ATOM 619 O O . LEU A 1 80 ? -9.530 0.566 21.543 1.00 93.88 80 LEU A O 1
ATOM 623 N N . GLU A 1 81 ? -9.253 0.408 23.760 1.00 95.75 81 GLU A N 1
ATOM 624 C CA . GLU A 1 81 ? -7.894 0.964 23.721 1.00 95.75 81 GLU A CA 1
ATOM 625 C C . GLU A 1 81 ? -6.936 0.058 22.927 1.00 95.75 81 GLU A C 1
ATOM 627 O O . GLU A 1 81 ? -6.150 0.545 22.114 1.00 95.75 81 GLU A O 1
ATOM 632 N N . ASP A 1 82 ? -7.057 -1.266 23.056 1.00 95.56 82 ASP A N 1
ATOM 633 C CA . ASP A 1 82 ? -6.267 -2.209 22.258 1.00 95.56 82 ASP A CA 1
ATOM 634 C C . ASP A 1 82 ? -6.593 -2.122 20.753 1.00 95.56 82 ASP A C 1
ATOM 636 O O . ASP A 1 82 ? -5.695 -2.112 19.904 1.00 95.56 82 ASP A O 1
ATOM 640 N N . THR A 1 83 ? -7.874 -1.995 20.387 1.00 94.94 83 THR A N 1
ATOM 641 C CA . THR A 1 83 ? -8.260 -1.794 18.977 1.00 94.94 83 THR A CA 1
ATOM 642 C C . THR A 1 83 ? -7.743 -0.472 18.415 1.00 94.94 83 THR A C 1
ATOM 644 O O . THR A 1 83 ? -7.298 -0.430 17.267 1.00 94.94 83 THR A O 1
ATOM 647 N N . LYS A 1 84 ? -7.726 0.593 19.220 1.00 95.56 84 LYS A N 1
ATOM 648 C CA . LYS A 1 84 ? -7.186 1.902 18.841 1.00 95.56 84 LYS A CA 1
ATOM 649 C C . LYS A 1 84 ? -5.681 1.835 18.583 1.00 95.56 84 LYS A C 1
ATOM 651 O O . LYS A 1 84 ? -5.225 2.310 17.544 1.00 95.56 84 LYS A O 1
ATOM 656 N N . ILE A 1 85 ? -4.923 1.168 19.454 1.00 95.75 85 ILE A N 1
ATOM 657 C CA . ILE A 1 85 ? -3.485 0.938 19.250 1.00 95.75 85 ILE A CA 1
ATOM 658 C C . ILE A 1 85 ? -3.244 0.163 17.949 1.00 95.75 85 ILE A C 1
ATOM 660 O O . ILE A 1 85 ? -2.391 0.547 17.142 1.00 95.75 85 ILE A O 1
ATOM 664 N N . ARG A 1 86 ? -4.014 -0.906 17.704 1.00 96.06 86 ARG A N 1
ATOM 665 C CA . ARG A 1 86 ? -3.919 -1.689 16.461 1.00 96.06 86 ARG A CA 1
ATOM 666 C C . ARG A 1 86 ? -4.217 -0.843 15.223 1.00 96.06 86 ARG A C 1
ATOM 668 O O . ARG A 1 86 ? -3.487 -0.941 14.234 1.00 96.06 86 ARG A O 1
ATOM 675 N N . LEU A 1 87 ? -5.234 0.015 15.284 1.00 96.50 87 LEU A N 1
ATOM 676 C CA . LEU A 1 87 ? -5.579 0.934 14.202 1.00 96.50 87 LEU A CA 1
ATOM 677 C C . LEU A 1 87 ? -4.439 1.924 13.915 1.00 96.50 87 LEU A C 1
ATOM 679 O O . LEU A 1 87 ? -4.061 2.107 12.757 1.00 96.50 87 LEU A O 1
ATOM 683 N N . ASP A 1 88 ? -3.843 2.514 14.951 1.00 97.25 88 ASP A N 1
ATOM 684 C CA . ASP A 1 88 ? -2.728 3.456 14.803 1.00 97.25 88 ASP A CA 1
ATOM 685 C C . ASP A 1 88 ? -1.461 2.789 14.246 1.00 97.25 88 ASP A C 1
ATOM 687 O O . ASP A 1 88 ? -0.726 3.388 13.452 1.00 97.25 88 ASP A O 1
ATOM 691 N N . CYS A 1 89 ? -1.198 1.536 14.624 1.00 95.94 89 CYS A N 1
ATOM 692 C CA . CYS A 1 89 ? -0.139 0.724 14.026 1.00 95.94 89 CYS A CA 1
ATOM 693 C C . CYS A 1 89 ? -0.398 0.474 12.535 1.00 95.94 89 CYS A C 1
ATOM 695 O O . CYS A 1 89 ? 0.476 0.751 11.712 1.00 95.94 89 CYS A O 1
ATOM 697 N N . SER A 1 90 ? -1.608 0.037 12.174 1.00 96.50 90 SER A N 1
ATOM 698 C CA . SER A 1 90 ? -1.977 -0.208 10.775 1.00 96.50 90 SER A CA 1
ATOM 699 C C . SER A 1 90 ? -1.891 1.068 9.930 1.00 96.50 90 SER A C 1
ATOM 701 O O . SER A 1 90 ? -1.348 1.054 8.825 1.00 96.50 90 SER A O 1
ATOM 703 N N . LYS A 1 91 ? -2.323 2.212 10.471 1.00 97.56 91 LYS A N 1
ATOM 704 C CA . LYS A 1 91 ? -2.227 3.512 9.797 1.00 97.56 91 LYS A CA 1
ATOM 705 C C . LYS A 1 91 ? -0.779 3.918 9.515 1.00 97.56 91 LYS A C 1
ATOM 707 O O . LYS A 1 91 ? -0.493 4.457 8.446 1.00 97.56 91 LYS A O 1
ATOM 712 N N . ARG A 1 92 ? 0.140 3.669 10.454 1.00 95.94 92 ARG A N 1
ATOM 713 C CA . ARG A 1 92 ? 1.579 3.906 10.243 1.00 95.94 92 ARG A CA 1
ATOM 714 C C . ARG A 1 92 ? 2.152 2.980 9.177 1.00 95.94 92 ARG A C 1
ATOM 716 O O . ARG A 1 92 ? 2.880 3.446 8.305 1.00 95.94 92 ARG A O 1
ATOM 723 N N . GLU A 1 93 ? 1.797 1.701 9.212 1.00 96.62 93 GLU A N 1
ATOM 724 C CA . GLU A 1 93 ? 2.236 0.737 8.202 1.00 96.62 93 GLU A CA 1
ATOM 725 C C . GLU A 1 93 ? 1.757 1.130 6.797 1.00 96.62 93 GLU A C 1
ATOM 727 O O . GLU A 1 93 ? 2.538 1.093 5.846 1.00 96.62 93 GLU A O 1
ATOM 732 N N . LEU A 1 94 ? 0.504 1.572 6.668 1.00 97.06 94 LEU A N 1
ATOM 733 C CA . LEU A 1 94 ? -0.063 2.012 5.395 1.00 97.06 94 LEU A CA 1
ATOM 734 C C . LEU A 1 94 ? 0.690 3.221 4.829 1.00 97.06 94 LEU A C 1
ATOM 736 O O . LEU A 1 94 ? 1.072 3.198 3.662 1.00 97.06 94 LEU A O 1
ATOM 740 N N . LYS A 1 95 ? 0.995 4.224 5.662 1.00 97.00 95 LYS A N 1
ATOM 741 C CA . LYS A 1 95 ? 1.825 5.369 5.252 1.00 97.00 95 LYS A CA 1
ATOM 742 C C . LYS A 1 95 ? 3.217 4.945 4.788 1.00 97.00 95 LYS A C 1
ATOM 744 O O . LYS A 1 95 ? 3.717 5.456 3.792 1.00 97.00 95 LYS A O 1
ATOM 749 N N . ASN A 1 96 ? 3.847 3.995 5.477 1.00 96.62 96 ASN A N 1
ATOM 750 C CA . ASN A 1 96 ? 5.160 3.493 5.068 1.00 96.62 96 ASN A CA 1
ATOM 751 C C . ASN A 1 96 ? 5.096 2.795 3.702 1.00 96.62 96 ASN A C 1
ATOM 753 O O . ASN A 1 96 ? 5.970 3.004 2.861 1.00 96.62 96 ASN A O 1
ATOM 757 N N . LYS A 1 97 ? 4.047 1.997 3.461 1.00 97.62 97 LYS A N 1
ATOM 758 C CA . LYS A 1 97 ? 3.815 1.351 2.161 1.00 97.62 97 LYS A CA 1
ATOM 759 C C . LYS A 1 97 ? 3.549 2.369 1.057 1.00 97.62 97 LYS A C 1
ATOM 761 O O . LYS A 1 97 ? 4.061 2.199 -0.042 1.00 97.62 97 LYS A O 1
ATOM 766 N N . GLU A 1 98 ? 2.800 3.425 1.346 1.00 97.50 98 GLU A N 1
ATOM 767 C CA . GLU A 1 98 ? 2.538 4.522 0.411 1.00 97.50 98 GLU A CA 1
ATOM 768 C C . GLU A 1 98 ? 3.833 5.243 0.004 1.00 97.50 98 GLU A C 1
ATOM 770 O O . GLU A 1 98 ? 4.086 5.433 -1.184 1.00 97.50 98 GLU A O 1
ATOM 775 N N . ILE A 1 99 ? 4.708 5.554 0.967 1.00 97.06 99 ILE A N 1
ATOM 776 C CA . ILE A 1 99 ? 6.029 6.145 0.694 1.00 97.06 99 ILE A CA 1
ATOM 777 C C . ILE A 1 99 ? 6.878 5.208 -0.177 1.00 97.06 99 ILE A C 1
ATOM 779 O O . ILE A 1 99 ? 7.478 5.644 -1.162 1.00 97.06 99 ILE A O 1
ATOM 783 N N . ALA A 1 100 ? 6.918 3.916 0.161 1.00 97.12 100 ALA A N 1
ATOM 784 C CA . ALA A 1 100 ? 7.659 2.925 -0.615 1.00 97.12 100 ALA A CA 1
ATOM 785 C C . ALA A 1 100 ? 7.112 2.793 -2.047 1.00 97.12 100 ALA A C 1
ATOM 787 O O . ALA A 1 100 ? 7.889 2.705 -2.999 1.00 97.12 100 ALA A O 1
ATOM 788 N N . LEU A 1 101 ? 5.786 2.831 -2.211 1.00 97.50 101 LEU A N 1
ATOM 789 C CA . LEU A 1 101 ? 5.125 2.786 -3.512 1.00 97.50 101 LEU A CA 1
ATOM 790 C C . LEU A 1 101 ? 5.483 4.007 -4.365 1.00 97.50 101 LEU A C 1
ATOM 792 O O . LEU A 1 101 ? 5.856 3.842 -5.525 1.00 97.50 101 LEU A O 1
ATOM 796 N N . HIS A 1 102 ? 5.420 5.211 -3.793 1.00 97.69 102 HIS A N 1
ATOM 797 C CA . HIS A 1 102 ? 5.832 6.435 -4.481 1.00 97.69 102 HIS A CA 1
ATOM 798 C C . HIS A 1 102 ? 7.299 6.377 -4.913 1.00 97.69 102 HIS A C 1
ATOM 800 O O . HIS A 1 102 ? 7.615 6.661 -6.067 1.00 97.69 102 HIS A O 1
ATOM 806 N N . SER A 1 103 ? 8.186 5.912 -4.030 1.00 97.19 103 SER A N 1
ATOM 807 C CA . SER A 1 103 ? 9.600 5.731 -4.369 1.00 97.19 103 SER A CA 1
ATOM 808 C C . SER A 1 103 ? 9.796 4.750 -5.532 1.00 97.19 103 SER A C 1
ATOM 810 O O . SER A 1 103 ? 10.549 5.034 -6.465 1.00 97.19 103 SER A O 1
ATOM 812 N N . ALA A 1 104 ? 9.081 3.622 -5.529 1.00 97.25 104 ALA A N 1
ATOM 813 C CA . ALA A 1 104 ? 9.132 2.652 -6.620 1.00 97.25 104 ALA A CA 1
ATOM 814 C C . ALA A 1 104 ? 8.603 3.232 -7.946 1.00 97.25 104 ALA A C 1
ATOM 816 O O . ALA A 1 104 ? 9.177 2.977 -9.008 1.00 97.25 104 ALA A O 1
ATOM 817 N N . GLN A 1 105 ? 7.542 4.044 -7.904 1.00 97.81 105 GLN A N 1
ATOM 818 C CA . GLN A 1 105 ? 7.016 4.737 -9.084 1.00 97.81 105 GLN A CA 1
ATOM 819 C C . GLN A 1 105 ? 8.027 5.728 -9.671 1.00 97.81 105 GLN A C 1
ATOM 821 O O . GLN A 1 105 ? 8.205 5.769 -10.892 1.00 97.81 105 GLN A O 1
ATOM 826 N N . ASP A 1 106 ? 8.728 6.485 -8.826 1.00 97.81 106 ASP A N 1
ATOM 827 C CA . ASP A 1 106 ? 9.764 7.419 -9.270 1.00 97.81 106 ASP A CA 1
ATOM 828 C C . ASP A 1 106 ? 10.947 6.691 -9.914 1.00 97.81 106 ASP A C 1
ATOM 830 O O . ASP A 1 106 ? 11.416 7.086 -10.987 1.00 97.81 106 ASP A O 1
ATOM 834 N N . GLN A 1 107 ? 11.386 5.577 -9.321 1.00 97.56 107 GLN A N 1
ATOM 835 C CA . GLN A 1 107 ? 12.424 4.726 -9.907 1.00 97.56 107 GLN A CA 1
ATOM 836 C C . GLN A 1 107 ? 12.003 4.177 -11.273 1.00 97.56 107 GLN A C 1
ATOM 838 O O . GLN A 1 107 ? 12.786 4.217 -12.225 1.00 97.56 107 GLN A O 1
ATOM 843 N N . LEU A 1 108 ? 10.755 3.718 -11.406 1.00 97.31 108 LEU A N 1
ATOM 844 C CA . LEU A 1 108 ? 10.227 3.230 -12.677 1.00 97.31 108 LEU A CA 1
ATOM 845 C C . LEU A 1 108 ? 10.197 4.341 -13.733 1.00 97.31 108 LEU A C 1
ATOM 847 O O . LEU A 1 108 ? 10.579 4.118 -14.884 1.00 97.31 108 LEU A O 1
ATOM 851 N N . ARG A 1 109 ? 9.781 5.552 -13.351 1.00 97.69 109 ARG A N 1
ATOM 852 C CA . ARG A 1 109 ? 9.783 6.720 -14.240 1.00 97.69 109 ARG A CA 1
ATOM 853 C C . ARG A 1 109 ? 11.198 7.063 -14.703 1.00 97.69 109 ARG A C 1
ATOM 855 O O . ARG A 1 109 ? 11.403 7.337 -15.885 1.00 97.69 109 ARG A O 1
ATOM 862 N N . TYR A 1 110 ? 12.168 7.015 -13.797 1.00 97.56 110 TYR A N 1
ATOM 863 C CA . TYR A 1 110 ? 13.571 7.249 -14.120 1.00 97.56 110 TYR A CA 1
ATOM 864 C C . TYR A 1 110 ? 14.121 6.192 -15.088 1.00 97.56 110 TYR A C 1
ATOM 866 O O . TYR A 1 110 ? 14.669 6.541 -16.135 1.00 97.56 110 TYR A O 1
ATOM 874 N N . ALA A 1 111 ? 13.896 4.908 -14.801 1.00 97.50 111 ALA A N 1
ATOM 875 C CA . ALA A 1 111 ? 14.309 3.807 -15.669 1.00 97.50 111 ALA A CA 1
ATOM 876 C C . ALA A 1 111 ? 13.682 3.918 -17.067 1.00 97.50 111 ALA A C 1
ATOM 878 O O . ALA A 1 111 ? 14.372 3.783 -18.078 1.00 97.50 111 ALA A O 1
ATOM 879 N N . LYS A 1 112 ? 12.388 4.252 -17.134 1.00 97.88 112 LYS A N 1
ATOM 880 C CA . LYS A 1 112 ? 11.676 4.505 -18.390 1.00 97.88 112 LYS A CA 1
ATOM 881 C C . LYS A 1 112 ? 12.364 5.602 -19.207 1.00 97.88 112 LYS A C 1
ATOM 883 O O . LYS A 1 112 ? 12.621 5.403 -20.391 1.00 97.88 112 LYS A O 1
ATOM 888 N N . ASN A 1 113 ? 12.711 6.728 -18.583 1.00 97.25 113 ASN A N 1
ATOM 889 C CA . ASN A 1 113 ? 13.392 7.831 -19.264 1.00 97.25 113 ASN A CA 1
ATOM 890 C C . ASN A 1 113 ? 14.775 7.429 -19.798 1.00 97.25 113 ASN A C 1
ATOM 892 O O . ASN A 1 113 ? 15.117 7.806 -20.918 1.00 97.25 113 ASN A O 1
ATOM 896 N N . ILE A 1 114 ? 15.544 6.644 -19.036 1.00 97.25 114 ILE A N 1
ATOM 897 C CA . ILE A 1 114 ? 16.833 6.103 -19.496 1.00 97.25 114 ILE A CA 1
ATOM 898 C C . ILE A 1 114 ? 16.641 5.227 -20.733 1.00 97.25 114 ILE A C 1
ATOM 900 O O . ILE A 1 114 ? 17.373 5.374 -21.708 1.00 97.25 114 ILE A O 1
ATOM 904 N N . ILE A 1 115 ? 15.661 4.325 -20.721 1.00 97.25 115 ILE A N 1
ATOM 905 C CA . ILE A 1 115 ? 15.412 3.425 -21.854 1.00 97.25 115 ILE A CA 1
ATOM 906 C C . ILE A 1 115 ? 15.062 4.228 -23.111 1.00 97.25 115 ILE A C 1
ATOM 908 O O . ILE A 1 115 ? 15.621 3.975 -24.177 1.00 97.25 115 ILE A O 1
ATOM 912 N N . TYR A 1 116 ? 14.192 5.235 -22.999 1.00 97.12 116 TYR A N 1
ATOM 913 C CA . TYR A 1 116 ? 13.861 6.081 -24.147 1.00 97.12 116 TYR A CA 1
ATOM 914 C C . TYR A 1 116 ? 15.072 6.844 -24.681 1.00 97.12 116 TYR A C 1
ATOM 916 O O . TYR A 1 116 ? 15.304 6.843 -25.890 1.00 97.12 116 TYR A O 1
ATOM 924 N N . SER A 1 117 ? 15.856 7.484 -23.812 1.00 96.38 117 SER A N 1
ATOM 925 C CA . SER A 1 117 ? 16.997 8.290 -24.259 1.00 96.38 117 SER A CA 1
ATOM 926 C C . SER A 1 117 ? 18.096 7.431 -24.890 1.00 96.38 117 SER A C 1
ATOM 928 O O . SER A 1 117 ? 18.609 7.764 -25.959 1.00 96.38 117 SER A O 1
ATOM 930 N N . THR A 1 118 ? 18.413 6.288 -24.280 1.00 97.44 118 THR A N 1
ATOM 931 C CA . THR A 1 118 ? 19.397 5.331 -24.807 1.00 97.44 118 THR A CA 1
ATOM 932 C C . THR A 1 118 ? 18.935 4.699 -26.115 1.00 97.44 118 THR A C 1
ATOM 934 O O . THR A 1 118 ? 19.733 4.586 -27.044 1.00 97.44 118 THR A O 1
ATOM 937 N N . GLY A 1 119 ? 17.646 4.367 -26.238 1.00 97.25 119 GLY A N 1
ATOM 938 C CA . GLY A 1 119 ? 17.063 3.875 -27.485 1.00 97.25 119 GLY A CA 1
ATOM 939 C C . GLY A 1 119 ? 17.213 4.876 -28.632 1.00 97.25 119 GLY A C 1
ATOM 940 O O . GLY A 1 119 ? 17.667 4.510 -29.715 1.00 97.25 119 GLY A O 1
ATOM 941 N N . VAL A 1 120 ? 16.916 6.157 -28.385 1.00 96.88 120 VAL A N 1
ATOM 942 C CA . VAL A 1 120 ? 17.096 7.225 -29.384 1.00 96.88 120 VAL A CA 1
ATOM 943 C C . VAL A 1 120 ? 18.566 7.366 -29.791 1.00 96.88 120 VAL A C 1
ATOM 945 O O . VAL A 1 120 ? 18.872 7.420 -30.983 1.00 96.88 120 VAL A O 1
ATOM 948 N N . LEU A 1 121 ? 19.489 7.376 -28.824 1.00 96.88 121 LEU A N 1
ATOM 949 C CA . LEU A 1 121 ? 20.928 7.452 -29.099 1.00 96.88 121 LEU A CA 1
ATOM 950 C C . LEU A 1 121 ? 21.419 6.267 -29.938 1.00 96.88 121 LEU A C 1
ATOM 952 O O . LEU A 1 121 ? 22.190 6.464 -30.879 1.00 96.88 121 LEU A O 1
ATOM 956 N N . LEU A 1 122 ? 20.953 5.052 -29.639 1.00 97.38 122 LEU A N 1
ATOM 957 C CA . LEU A 1 122 ? 21.322 3.850 -30.382 1.00 97.38 122 LEU A CA 1
ATOM 958 C C . LEU A 1 122 ? 20.864 3.935 -31.842 1.00 97.38 122 LEU A C 1
ATOM 960 O O . LEU A 1 122 ? 21.651 3.660 -32.746 1.00 97.38 122 LEU A O 1
ATOM 964 N N . VAL A 1 123 ? 19.624 4.371 -32.084 1.00 97.25 123 VAL A N 1
ATOM 965 C CA . VAL A 1 123 ? 19.091 4.561 -33.443 1.00 97.25 123 VAL A CA 1
ATOM 966 C C . VAL A 1 123 ? 19.918 5.588 -34.218 1.00 97.25 123 VAL A C 1
ATOM 968 O O . VAL A 1 123 ? 20.297 5.330 -35.361 1.00 97.25 123 VAL A O 1
ATOM 971 N N . LEU A 1 124 ? 20.260 6.722 -33.600 1.00 96.44 124 LEU A N 1
ATOM 972 C CA . LEU A 1 124 ? 21.096 7.750 -34.230 1.00 9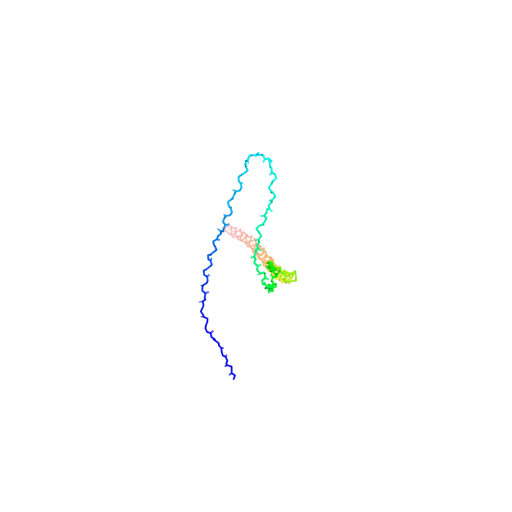6.44 124 LEU A CA 1
ATOM 973 C C . LEU A 1 124 ? 22.501 7.231 -34.562 1.00 96.44 124 LEU A C 1
ATOM 975 O O . LEU A 1 124 ? 23.039 7.519 -35.633 1.00 96.44 124 LEU A O 1
ATOM 979 N N . LEU A 1 125 ? 23.095 6.440 -33.669 1.00 96.44 125 LEU A N 1
ATOM 980 C CA . LEU A 1 125 ? 24.424 5.867 -33.865 1.00 96.44 125 LEU A CA 1
A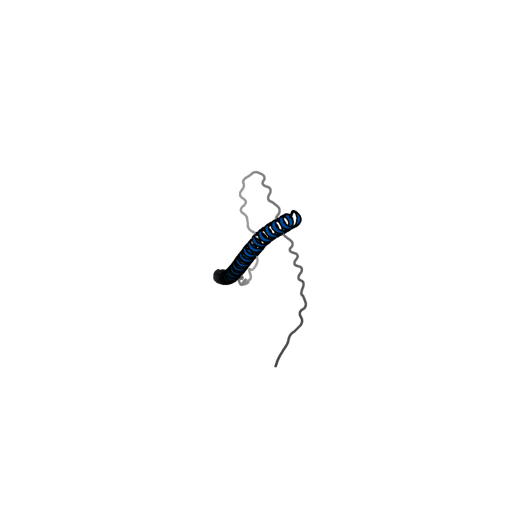TOM 981 C C . LEU A 1 125 ? 24.428 4.812 -34.984 1.00 96.44 125 LEU A C 1
ATOM 983 O O . LEU A 1 125 ? 25.327 4.803 -35.830 1.00 96.44 125 LEU A O 1
ATOM 987 N N . LEU A 1 126 ? 23.391 3.974 -35.050 1.00 95.88 126 LEU A N 1
ATOM 988 C CA . LEU A 1 126 ? 23.184 3.029 -36.149 1.00 95.88 126 LEU A CA 1
ATOM 989 C C . LEU A 1 126 ? 22.982 3.752 -37.486 1.00 95.88 126 LEU A C 1
ATOM 991 O O . LEU A 1 126 ? 23.615 3.392 -38.477 1.00 95.88 126 LEU A O 1
ATOM 995 N N . ALA A 1 127 ? 22.179 4.817 -37.517 1.00 95.50 127 ALA A N 1
ATOM 996 C CA . ALA A 1 127 ? 21.989 5.621 -38.722 1.00 95.50 127 ALA A CA 1
ATOM 997 C C . ALA A 1 127 ? 23.311 6.250 -39.197 1.00 95.50 127 ALA A C 1
ATOM 999 O O . ALA A 1 127 ? 23.663 6.150 -40.373 1.00 95.50 127 ALA A O 1
ATOM 1000 N N . LYS A 1 128 ? 24.095 6.831 -38.279 1.00 95.75 128 LYS A N 1
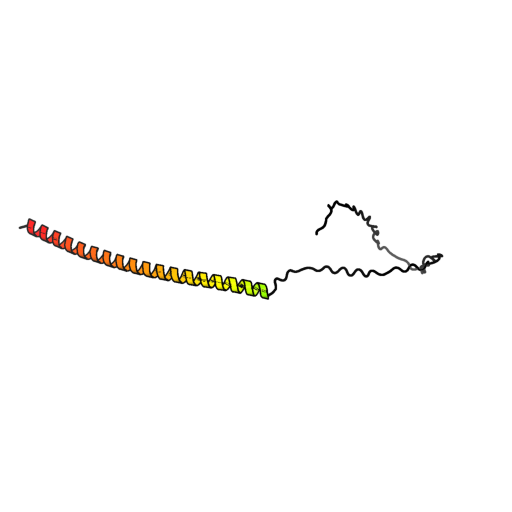ATOM 1001 C CA . LYS A 1 128 ? 25.394 7.445 -38.596 1.00 95.75 128 LYS A CA 1
ATOM 1002 C C . LYS A 1 128 ? 26.399 6.427 -39.140 1.00 95.75 128 LYS A C 1
ATOM 1004 O O . LYS A 1 128 ? 27.080 6.701 -40.127 1.00 95.75 128 LYS A O 1
ATOM 1009 N N . THR A 1 129 ? 26.493 5.252 -38.521 1.00 95.75 129 THR A N 1
ATOM 1010 C CA . THR A 1 129 ? 27.399 4.186 -38.985 1.00 95.75 129 THR A CA 1
ATOM 1011 C C . THR A 1 129 ? 26.971 3.605 -40.333 1.00 95.75 129 THR A C 1
ATOM 1013 O O . THR A 1 129 ? 27.833 3.289 -41.150 1.00 95.75 129 THR A O 1
ATOM 1016 N N . ALA A 1 130 ? 25.667 3.518 -40.612 1.00 93.38 130 ALA A N 1
ATOM 1017 C CA . ALA A 1 130 ? 25.156 3.094 -41.914 1.00 93.38 130 ALA A CA 1
ATOM 1018 C C . ALA A 1 130 ? 25.492 4.092 -43.036 1.00 93.38 130 ALA A C 1
ATOM 1020 O O . ALA A 1 130 ? 25.859 3.666 -44.129 1.00 93.38 130 ALA A O 1
ATOM 1021 N N . VAL A 1 131 ? 25.412 5.403 -42.770 1.00 93.62 131 VAL A N 1
ATOM 1022 C CA . VAL A 1 131 ? 25.808 6.447 -43.734 1.00 93.62 131 VAL A CA 1
ATOM 1023 C C . VAL A 1 131 ? 27.307 6.387 -44.027 1.00 93.62 131 VAL A C 1
ATOM 1025 O O . VAL A 1 131 ? 27.689 6.387 -45.191 1.00 93.62 131 VAL A O 1
ATOM 1028 N N . MET A 1 132 ? 28.156 6.260 -42.999 1.00 90.31 132 MET A N 1
ATOM 1029 C CA . MET A 1 132 ? 29.613 6.186 -43.193 1.00 90.31 132 MET A CA 1
ATOM 1030 C C . MET A 1 132 ? 30.063 4.962 -43.999 1.00 90.31 132 MET A C 1
ATOM 1032 O O . MET A 1 132 ? 31.067 5.044 -44.685 1.00 90.31 132 MET A O 1
ATOM 1036 N N . LYS A 1 133 ? 29.337 3.838 -43.938 1.00 88.25 133 LYS A N 1
ATOM 1037 C CA . LYS A 1 133 ? 29.645 2.637 -44.739 1.00 88.25 133 LYS A CA 1
ATOM 1038 C C . LYS A 1 133 ? 29.205 2.732 -46.206 1.00 88.25 133 LYS A C 1
ATOM 1040 O O . LYS A 1 133 ? 29.548 1.847 -46.982 1.00 88.25 133 LYS A O 1
ATOM 1045 N N . ARG A 1 134 ? 28.376 3.720 -46.565 1.00 80.44 134 ARG A N 1
ATOM 1046 C CA . ARG A 1 134 ? 27.873 3.927 -47.936 1.00 80.44 134 ARG A CA 1
ATOM 1047 C C . ARG A 1 134 ? 28.690 4.945 -48.743 1.00 80.44 134 ARG A C 1
ATOM 1049 O O . ARG A 1 134 ? 28.456 5.039 -49.944 1.00 80.44 134 ARG A O 1
ATOM 1056 N N . LEU A 1 135 ? 29.568 5.707 -48.090 1.00 65.00 135 LEU A N 1
ATOM 1057 C CA . LEU A 1 135 ? 30.540 6.627 -48.694 1.00 65.00 135 LEU A CA 1
ATOM 1058 C C . LEU A 1 135 ? 31.858 5.894 -48.954 1.00 65.00 135 LEU A C 1
ATOM 1060 O O . LEU A 1 135 ? 32.499 6.228 -49.970 1.00 65.00 135 LEU A O 1
#

Radius of gyration: 50.88 Å; chains: 1; bounding box: 108×55×125 Å

Sequence (135 aa):
MPVFSDSQSSNVHNSSFNDISGSEMTYDDSYVDDSVDYGDTFNGYISRSTVGGRGNSNSIINEERKESTSEKCSRLERELEDTKIRLDCSKRELKNKEIALHSAQDQLRYAKNIIYSTGVLLVLLLAKTAVMKRL

Foldseek 3Di:
DDDDDDDDDDDDDDDDDDDPDDDDDDDDDDDDDDDDPPPDPPPDDDDPDPPDDDPPPPDPDPPPVPPDPVNVVVVVVVVVVVVVVVVVVVVVVVVVVVVVVVVVVVVVVVVVVVVVVVVVVVVVVVVVVVVVVVD